Protein AF-A0A4R0RA21-F1 (afdb_monomer_lite)

Sequence (114 aa):
MLEATPSSPPEPLTVEEVIGCLRQRWQASYDLQLVVRQGRLYVQVMWAYLEQQSFPLDEAAYREHLAEVIEVVNRLAQANAVRTWLENTRDRPRLGKALSLQLQGAERLEEFLL

pLDDT: mean 89.43, std 16.24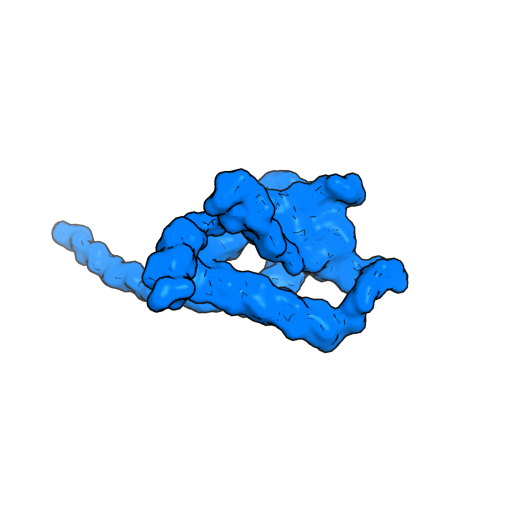, range [42.06, 98.69]

Foldseek 3Di:
DDPDDPDDQPDQAALCLLQVLCCVVPVFAFAWDWDADPNWIKIWGALDTAPDPPRPDHPVVRSVNSVVVSVVCVVLSNRVVVSCCSNDPPDDHDVVDIDIDTRPNSVCVVVVVD

Radius of gyration: 15.51 Å; chains: 1; bounding box: 43×47×40 Å

Secondary structure (DSSP, 8-state):
-------PPPPPP-HHHHHHHHHHHHSS-EEEEEEEETTEEEEEEEEEETTSTT-SS-HHHHHHHHHHHHHHHHHTT-HHHHHHHHHH-----BTTB-EEEEPSSGGGTGGG--

Structure (mmCIF, N/CA/C/O backbone):
data_AF-A0A4R0RA21-F1
#
_entry.id   AF-A0A4R0RA21-F1
#
loop_
_atom_site.group_PDB
_atom_site.id
_atom_site.type_symbol
_atom_site.label_atom_id
_atom_site.label_alt_id
_atom_site.label_comp_id
_atom_site.label_asym_id
_atom_site.label_entity_id
_atom_site.label_seq_id
_atom_site.pdbx_PDB_ins_code
_atom_site.Cartn_x
_atom_site.Cartn_y
_atom_site.Cartn_z
_atom_site.occupancy
_atom_site.B_iso_or_equiv
_atom_site.auth_seq_id
_atom_site.auth_comp_id
_atom_site.auth_asym_id
_atom_site.auth_atom_id
_atom_site.pdbx_PDB_model_num
ATOM 1 N N . MET A 1 1 ? -7.057 32.840 23.948 1.00 43.06 1 MET A N 1
ATOM 2 C CA . MET A 1 1 ? -8.130 32.342 23.069 1.00 43.06 1 MET A CA 1
ATOM 3 C C . MET A 1 1 ? -7.427 31.657 21.915 1.00 43.06 1 MET A C 1
ATOM 5 O O . MET A 1 1 ? -6.833 32.342 21.102 1.00 43.06 1 MET A O 1
ATOM 9 N N . LEU A 1 2 ? -7.296 30.331 21.983 1.00 50.19 2 LEU A N 1
ATOM 10 C CA . LEU A 1 2 ? -6.621 29.539 20.954 1.00 50.19 2 LEU A CA 1
ATOM 11 C C . LEU A 1 2 ? -7.635 29.323 19.831 1.00 50.19 2 LEU A C 1
ATOM 13 O O . LEU A 1 2 ? -8.616 28.610 20.027 1.00 50.19 2 LEU A O 1
ATOM 17 N N . GLU A 1 3 ? -7.439 29.990 18.700 1.00 44.12 3 GLU A N 1
ATOM 18 C CA . GLU A 1 3 ? -8.193 29.708 17.483 1.00 44.12 3 GLU A CA 1
ATOM 19 C C . GLU A 1 3 ? -7.736 28.343 16.960 1.00 44.12 3 GLU A C 1
ATOM 21 O O . GLU A 1 3 ? -6.624 28.187 16.458 1.00 44.12 3 GLU A O 1
ATOM 26 N N . ALA A 1 4 ? -8.578 27.327 17.144 1.00 51.53 4 ALA A N 1
ATOM 27 C CA . ALA A 1 4 ? -8.436 26.063 16.443 1.00 51.53 4 ALA A CA 1
ATOM 28 C C . ALA A 1 4 ? -8.718 26.333 14.960 1.00 51.53 4 ALA A C 1
ATOM 30 O O . ALA A 1 4 ? -9.860 26.581 14.572 1.00 51.53 4 ALA A O 1
ATOM 31 N N . THR A 1 5 ? -7.673 26.339 14.137 1.00 53.78 5 THR A N 1
ATOM 32 C CA . THR A 1 5 ? -7.823 26.346 12.684 1.00 53.78 5 THR A CA 1
ATOM 33 C C . THR A 1 5 ? -8.595 25.091 12.259 1.00 53.78 5 THR A C 1
ATOM 35 O O . THR A 1 5 ? -8.301 24.000 12.757 1.00 53.78 5 THR A O 1
ATOM 38 N N . PRO A 1 6 ? -9.599 25.202 11.370 1.00 55.66 6 PRO A N 1
ATOM 39 C CA . PRO A 1 6 ? -10.310 24.031 10.883 1.00 55.66 6 PRO A CA 1
ATOM 40 C C . PRO A 1 6 ? -9.323 23.166 10.096 1.00 55.66 6 PRO A C 1
ATOM 42 O O . PRO A 1 6 ? -8.692 23.623 9.144 1.00 55.66 6 PRO A O 1
ATOM 45 N N . SER A 1 7 ? -9.161 21.920 10.531 1.00 57.44 7 SER A N 1
ATOM 46 C CA . SER A 1 7 ? -8.380 20.898 9.844 1.00 57.44 7 SER A CA 1
ATOM 47 C C . SER A 1 7 ? -8.925 20.722 8.428 1.00 57.44 7 SER A C 1
ATOM 49 O O . SER A 1 7 ? -10.048 20.238 8.268 1.00 57.44 7 SER A O 1
ATOM 51 N N . SER A 1 8 ? -8.150 21.123 7.415 1.00 57.28 8 SER A N 1
ATOM 52 C CA . SER A 1 8 ? -8.419 20.774 6.017 1.00 57.28 8 SER A CA 1
ATOM 53 C C . SER A 1 8 ? -8.701 19.273 5.903 1.00 57.28 8 SER A C 1
ATOM 55 O O . SER A 1 8 ? -8.065 18.489 6.619 1.00 57.28 8 SER A O 1
ATOM 57 N N . PRO A 1 9 ? -9.630 18.851 5.024 1.00 64.44 9 PRO A N 1
ATOM 58 C CA . PRO A 1 9 ? -9.794 17.435 4.738 1.00 64.44 9 PRO A CA 1
ATOM 59 C C . PRO A 1 9 ? -8.431 16.863 4.321 1.00 64.44 9 PRO A C 1
ATOM 61 O O . PRO A 1 9 ? -7.688 17.547 3.609 1.00 64.44 9 PRO A O 1
ATOM 64 N N . PRO A 1 10 ? -8.063 15.660 4.796 1.00 71.69 10 PRO A N 1
ATOM 65 C CA . PRO A 1 10 ? -6.784 15.066 4.444 1.00 71.69 10 PRO A CA 1
ATOM 66 C C . PRO A 1 10 ? -6.703 14.947 2.924 1.00 71.69 10 PRO A C 1
ATOM 68 O O . PRO A 1 10 ? -7.623 14.426 2.291 1.00 71.69 10 PRO A O 1
ATOM 71 N N . GLU A 1 11 ? -5.621 15.465 2.346 1.00 90.75 11 GLU A N 1
ATOM 72 C CA . GLU A 1 11 ? -5.384 15.353 0.911 1.00 90.75 11 GLU A CA 1
ATOM 73 C C . GLU A 1 11 ? -5.406 13.873 0.498 1.00 90.75 11 GLU A C 1
ATOM 75 O O . GLU A 1 11 ? -4.884 13.027 1.238 1.00 90.75 11 GLU A O 1
ATOM 80 N N . PRO A 1 12 ? -6.018 13.539 -0.653 1.00 95.56 12 PRO A N 1
ATOM 81 C CA . PRO A 1 12 ? -6.040 12.167 -1.129 1.00 95.56 12 PRO A CA 1
ATOM 82 C C . PRO A 1 12 ? -4.610 11.668 -1.343 1.00 95.56 12 PRO A C 1
ATOM 84 O O . PRO A 1 12 ? -3.755 12.379 -1.873 1.00 95.56 12 PRO A O 1
ATOM 87 N N . LEU A 1 13 ? -4.364 10.423 -0.947 1.00 97.62 13 LEU A N 1
ATOM 88 C CA . LEU A 1 13 ? -3.110 9.733 -1.209 1.00 97.62 13 LEU A CA 1
ATOM 89 C C . LEU A 1 13 ? -2.960 9.544 -2.724 1.00 97.62 13 LEU A C 1
ATOM 91 O O . LEU A 1 13 ? -3.937 9.208 -3.399 1.00 97.62 13 LEU A O 1
ATOM 95 N N . THR A 1 14 ? -1.757 9.752 -3.260 1.00 98.38 14 THR A N 1
ATOM 96 C CA . THR A 1 14 ? -1.484 9.619 -4.702 1.00 98.38 14 THR A CA 1
ATOM 97 C C . THR A 1 14 ? -0.514 8.476 -5.002 1.00 98.38 14 THR A C 1
ATOM 99 O O . THR A 1 14 ? 0.292 8.088 -4.155 1.00 98.38 14 THR A O 1
ATOM 102 N N . VAL A 1 15 ? -0.567 7.947 -6.230 1.00 98.50 15 VAL A N 1
ATOM 103 C CA . VAL A 1 15 ? 0.338 6.877 -6.691 1.00 98.50 15 VAL A CA 1
ATOM 104 C C . VAL A 1 15 ? 1.802 7.318 -6.628 1.00 98.50 15 VAL A C 1
ATOM 106 O O . VAL A 1 15 ? 2.634 6.584 -6.098 1.00 98.50 15 VAL A O 1
ATOM 109 N N . GLU A 1 16 ? 2.123 8.526 -7.106 1.00 98.50 16 GLU A N 1
ATOM 110 C CA . GLU A 1 16 ? 3.500 9.045 -7.085 1.00 98.50 16 GLU A CA 1
ATOM 111 C C . GLU A 1 16 ? 4.043 9.191 -5.666 1.00 98.50 16 GLU A C 1
ATOM 113 O O . GLU A 1 16 ? 5.198 8.855 -5.410 1.00 98.50 16 GLU A O 1
ATOM 118 N N . GLU A 1 17 ? 3.211 9.659 -4.736 1.00 98.25 17 GLU A N 1
ATOM 119 C CA . GLU A 1 17 ? 3.589 9.795 -3.331 1.00 98.25 17 GLU A CA 1
ATOM 120 C C . GLU A 1 17 ? 3.945 8.434 -2.720 1.00 98.25 17 GLU A C 1
ATOM 122 O O . GLU A 1 17 ? 4.996 8.287 -2.093 1.00 98.25 17 GLU A O 1
ATOM 127 N N . VAL A 1 18 ? 3.109 7.418 -2.956 1.00 98.56 18 VAL A N 1
ATOM 128 C CA . VAL A 1 18 ? 3.354 6.054 -2.474 1.00 98.56 18 VAL A CA 1
ATOM 129 C C . VAL A 1 18 ? 4.622 5.477 -3.098 1.00 98.56 18 VAL A C 1
ATOM 131 O O . VAL A 1 18 ? 5.502 5.027 -2.366 1.00 98.56 18 VAL A O 1
ATOM 134 N N . ILE A 1 19 ? 4.764 5.524 -4.427 1.00 98.62 19 ILE A N 1
ATOM 135 C CA . ILE A 1 19 ? 5.961 5.024 -5.122 1.00 98.62 19 ILE A CA 1
ATOM 136 C C . ILE A 1 19 ? 7.219 5.734 -4.608 1.00 98.62 19 ILE A C 1
ATOM 138 O O . ILE A 1 19 ? 8.228 5.080 -4.332 1.00 98.62 19 ILE A O 1
ATOM 142 N N . GLY A 1 20 ? 7.159 7.059 -4.456 1.00 98.56 20 GLY A N 1
ATOM 143 C CA . GLY A 1 20 ? 8.246 7.875 -3.928 1.00 98.56 20 GLY A CA 1
ATOM 144 C C . GLY A 1 20 ? 8.645 7.451 -2.517 1.00 98.56 20 GLY A C 1
ATOM 145 O O . GLY A 1 20 ? 9.826 7.213 -2.263 1.00 98.56 20 GLY A O 1
ATOM 146 N N . CYS A 1 21 ? 7.667 7.263 -1.628 1.00 98.31 21 CYS A N 1
ATOM 147 C CA . CYS A 1 21 ? 7.897 6.791 -0.266 1.00 98.31 21 CYS A CA 1
ATOM 148 C C . CYS A 1 21 ? 8.556 5.400 -0.253 1.00 98.31 21 CYS A C 1
ATOM 150 O O . CYS A 1 21 ? 9.594 5.210 0.381 1.00 98.31 21 CYS A O 1
ATOM 152 N N . LEU A 1 22 ? 8.018 4.433 -1.006 1.00 98.25 22 LEU A N 1
ATOM 153 C CA . LEU A 1 22 ? 8.563 3.071 -1.084 1.00 98.25 22 LEU A CA 1
ATOM 154 C C . LEU A 1 22 ? 10.024 3.068 -1.560 1.00 98.25 22 LEU A C 1
ATOM 156 O O . LEU A 1 22 ? 10.887 2.440 -0.937 1.00 98.25 22 LEU A O 1
ATOM 160 N N . ARG A 1 23 ? 10.324 3.837 -2.613 1.00 98.19 23 ARG A N 1
ATOM 161 C CA . ARG A 1 23 ? 11.684 3.990 -3.146 1.00 98.19 23 ARG A CA 1
ATOM 162 C C . ARG A 1 23 ? 12.616 4.674 -2.154 1.00 98.19 23 ARG A C 1
ATOM 164 O O . ARG A 1 23 ? 13.727 4.195 -1.947 1.00 98.19 23 ARG A O 1
ATOM 171 N N . GLN A 1 24 ? 12.172 5.745 -1.501 1.00 98.00 24 GLN A N 1
ATOM 172 C CA . GLN A 1 24 ? 12.978 6.452 -0.506 1.00 98.00 24 GLN A CA 1
ATOM 173 C C . GLN A 1 24 ? 13.316 5.555 0.691 1.00 98.00 24 GLN A C 1
ATOM 175 O O . GLN A 1 24 ? 14.446 5.571 1.177 1.00 98.00 24 GLN A O 1
ATOM 180 N N . ARG A 1 25 ? 12.348 4.771 1.177 1.00 96.50 25 ARG A N 1
ATOM 181 C CA . ARG A 1 25 ? 12.521 3.956 2.386 1.00 96.50 25 ARG A CA 1
ATOM 182 C C . ARG A 1 25 ? 13.258 2.654 2.123 1.00 96.50 25 ARG A C 1
ATOM 184 O O . ARG A 1 25 ? 14.060 2.231 2.956 1.00 96.50 25 ARG A O 1
ATOM 191 N N . TRP A 1 26 ? 12.986 2.007 0.992 1.00 96.75 26 TRP A N 1
ATOM 192 C CA . TRP A 1 26 ? 13.424 0.632 0.750 1.00 96.75 26 TRP A CA 1
ATOM 193 C C . TRP A 1 26 ? 14.080 0.395 -0.613 1.00 96.75 26 TRP A C 1
ATOM 195 O O . TRP A 1 26 ? 14.386 -0.755 -0.916 1.00 96.75 26 TRP A O 1
ATOM 205 N N . GLN A 1 27 ? 14.345 1.450 -1.395 1.00 97.31 27 GLN A N 1
ATOM 206 C CA . GLN A 1 27 ? 15.040 1.388 -2.694 1.00 97.31 27 GLN A CA 1
ATOM 207 C C . GLN A 1 27 ? 14.363 0.455 -3.714 1.00 97.31 27 GLN A C 1
ATOM 209 O O . GLN A 1 27 ? 15.029 -0.096 -4.586 1.00 97.31 27 GLN A O 1
ATOM 214 N N . ALA A 1 28 ? 13.046 0.265 -3.595 1.00 97.00 28 ALA A N 1
ATOM 215 C CA . ALA A 1 28 ? 12.265 -0.604 -4.469 1.00 97.00 28 ALA A CA 1
ATOM 216 C C . ALA A 1 28 ? 10.805 -0.140 -4.561 1.00 97.00 28 ALA A C 1
ATOM 218 O O . ALA A 1 28 ? 10.257 0.417 -3.604 1.00 97.00 28 ALA A O 1
ATOM 219 N N . SER A 1 29 ? 10.171 -0.412 -5.699 1.00 97.94 29 SER A N 1
ATOM 220 C CA . SER A 1 29 ? 8.755 -0.148 -5.959 1.00 97.94 29 SER A CA 1
ATOM 221 C C . SER A 1 29 ? 7.904 -1.365 -5.595 1.00 97.94 29 SER A C 1
ATOM 223 O O . SER A 1 29 ? 7.480 -2.128 -6.462 1.00 97.94 29 SER A O 1
ATOM 225 N N . TYR A 1 30 ? 7.718 -1.584 -4.289 1.00 98.50 30 TYR A N 1
ATOM 226 C CA . TYR A 1 30 ? 6.907 -2.691 -3.774 1.00 98.50 30 TYR A CA 1
ATOM 227 C C . TYR A 1 30 ? 5.441 -2.595 -4.190 1.00 98.50 30 TYR A C 1
ATOM 229 O O . TYR A 1 30 ? 4.854 -1.518 -4.211 1.00 98.50 30 TYR A O 1
ATOM 237 N N . ASP A 1 31 ? 4.844 -3.755 -4.440 1.00 98.25 31 ASP A N 1
ATOM 238 C CA . ASP A 1 31 ? 3.410 -3.870 -4.671 1.00 98.25 31 ASP A CA 1
ATOM 239 C C . ASP A 1 31 ? 2.597 -3.574 -3.401 1.00 98.25 31 ASP A C 1
ATOM 241 O O . ASP A 1 31 ? 3.050 -3.828 -2.275 1.00 98.25 31 ASP A O 1
ATOM 245 N N . LEU A 1 32 ? 1.376 -3.071 -3.593 1.00 98.50 32 LEU A N 1
ATOM 246 C CA . LEU A 1 32 ? 0.376 -2.938 -2.543 1.00 98.50 32 LEU A CA 1
ATOM 247 C C . LEU A 1 32 ? -0.805 -3.863 -2.809 1.00 98.50 32 LEU A C 1
ATOM 249 O O . LEU A 1 32 ? -1.253 -4.005 -3.938 1.00 98.50 32 LEU A O 1
ATOM 253 N N . GLN A 1 33 ? -1.367 -4.448 -1.755 1.00 98.12 33 GLN A N 1
ATOM 254 C CA . GLN A 1 33 ? -2.578 -5.260 -1.870 1.00 98.12 33 GLN A CA 1
ATOM 255 C C . GLN A 1 33 ? -3.586 -4.937 -0.783 1.00 98.12 33 GLN A C 1
ATOM 257 O O . GLN A 1 33 ? -3.230 -4.562 0.334 1.00 98.12 33 GLN A O 1
ATOM 262 N N . LEU A 1 34 ? -4.859 -5.137 -1.109 1.00 97.75 34 LEU A N 1
ATOM 263 C CA . LEU A 1 34 ? -5.948 -5.130 -0.147 1.00 97.75 34 LEU A CA 1
ATOM 264 C C . LEU A 1 34 ? -6.312 -6.569 0.199 1.00 97.75 34 LEU A C 1
ATOM 266 O O . LEU A 1 34 ? -6.518 -7.397 -0.684 1.00 97.75 34 LEU A O 1
ATOM 270 N N . VAL A 1 35 ? -6.408 -6.873 1.490 1.00 96.31 35 VAL A N 1
ATOM 271 C CA . VAL A 1 35 ? -6.823 -8.198 1.956 1.00 96.31 35 VAL A CA 1
ATOM 272 C C . VAL A 1 35 ? -7.853 -8.074 3.065 1.00 96.31 35 VAL A C 1
ATOM 274 O O . VAL A 1 35 ? -7.693 -7.281 3.993 1.00 96.31 35 VAL A O 1
ATOM 277 N N . VAL A 1 36 ? -8.896 -8.897 2.995 1.00 94.12 36 VAL A N 1
ATOM 278 C CA . VAL A 1 36 ? -9.857 -9.059 4.086 1.00 94.12 36 VAL A CA 1
ATOM 279 C C . VAL A 1 36 ? -9.460 -10.277 4.911 1.00 94.12 36 VAL A C 1
ATOM 281 O O . VAL A 1 36 ? -9.278 -11.373 4.381 1.00 94.12 36 VAL A O 1
ATOM 284 N N . ARG A 1 37 ? -9.311 -10.103 6.225 1.00 91.88 37 ARG A N 1
ATOM 285 C CA . ARG A 1 37 ? -9.043 -11.191 7.174 1.00 91.88 37 ARG A CA 1
ATOM 286 C C . ARG A 1 37 ? -9.952 -11.032 8.378 1.00 91.88 37 ARG A C 1
ATOM 288 O O . ARG A 1 37 ? -9.924 -9.993 9.025 1.00 91.88 37 ARG A O 1
ATOM 295 N N . GLN A 1 38 ? -10.742 -12.065 8.680 1.00 90.75 38 GLN A N 1
ATOM 296 C CA . GLN A 1 38 ? -11.662 -12.074 9.829 1.00 90.75 38 GLN A CA 1
ATOM 297 C C . GLN A 1 38 ? -12.585 -10.835 9.865 1.00 90.75 38 GLN A C 1
ATOM 299 O O . GLN A 1 38 ? -12.743 -10.204 10.906 1.00 90.75 38 GLN A O 1
ATOM 304 N N . GLY A 1 39 ? -13.138 -10.452 8.707 1.00 87.75 39 GLY A N 1
ATOM 305 C CA . GLY A 1 39 ? -14.032 -9.292 8.575 1.00 87.75 39 GLY A CA 1
ATOM 306 C C . GLY A 1 39 ? -13.342 -7.924 8.643 1.00 87.75 39 GLY A C 1
ATOM 307 O O . GLY A 1 39 ? -14.016 -6.907 8.696 1.00 87.75 39 GLY A O 1
ATOM 308 N N . ARG A 1 40 ? -12.005 -7.870 8.652 1.00 92.50 40 ARG A N 1
ATOM 309 C CA . ARG A 1 40 ? -11.238 -6.616 8.693 1.00 92.50 40 ARG A CA 1
ATOM 310 C C . ARG A 1 40 ? -10.454 -6.428 7.407 1.00 92.50 40 ARG A C 1
ATOM 312 O O . ARG A 1 40 ? -9.829 -7.377 6.930 1.00 92.50 40 ARG A O 1
ATOM 319 N N . LEU A 1 41 ? -10.458 -5.209 6.879 1.00 95.62 41 LEU A N 1
ATOM 320 C CA . LEU A 1 41 ? -9.690 -4.836 5.697 1.00 95.62 41 LEU A CA 1
ATOM 321 C C . LEU A 1 41 ? -8.283 -4.371 6.087 1.00 95.62 41 LEU A C 1
ATOM 323 O O . LEU A 1 41 ? -8.099 -3.623 7.047 1.00 95.62 41 LEU A O 1
ATOM 327 N N . TYR A 1 42 ? -7.290 -4.789 5.312 1.00 97.62 42 TYR A N 1
ATOM 328 C CA . TYR A 1 42 ? -5.901 -4.386 5.472 1.00 97.62 42 TYR A CA 1
ATOM 329 C C . TYR A 1 42 ? -5.341 -3.915 4.140 1.00 97.62 42 TYR A C 1
ATOM 331 O O . TYR A 1 42 ? -5.571 -4.566 3.122 1.00 97.62 42 TYR A O 1
ATOM 339 N N . VAL A 1 43 ? -4.540 -2.852 4.174 1.00 98.44 43 VAL A N 1
ATOM 340 C CA . VAL A 1 43 ? -3.572 -2.574 3.113 1.00 98.44 43 VAL A CA 1
ATOM 341 C C . VAL A 1 43 ? -2.256 -3.248 3.474 1.00 98.44 43 VAL A C 1
ATOM 343 O O . VAL A 1 43 ? -1.809 -3.216 4.627 1.00 98.44 43 VAL A O 1
ATOM 346 N N . GLN A 1 44 ? -1.646 -3.897 2.494 1.00 98.50 44 GLN A N 1
ATOM 347 C CA . GLN A 1 44 ? -0.389 -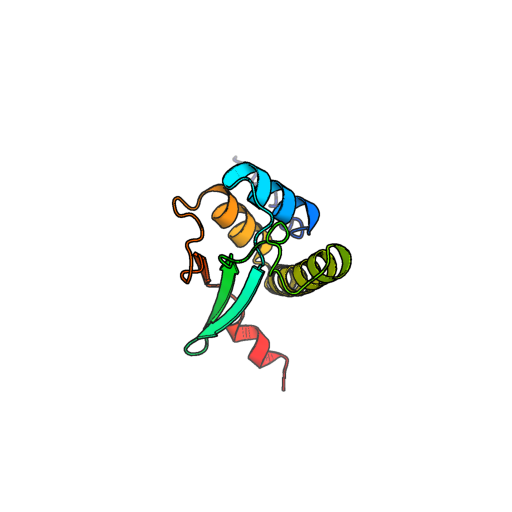4.601 2.646 1.00 98.50 44 GLN A CA 1
ATOM 348 C C . GLN A 1 44 ? 0.659 -4.022 1.716 1.00 98.50 44 GLN A C 1
ATOM 350 O O . GLN A 1 44 ? 0.371 -3.804 0.548 1.00 98.50 44 GLN A O 1
ATOM 355 N N . VAL A 1 45 ? 1.877 -3.838 2.226 1.00 98.38 45 VAL A N 1
ATOM 356 C CA . VAL A 1 45 ? 3.057 -3.718 1.364 1.00 98.38 45 VAL A CA 1
ATOM 357 C C . VAL A 1 45 ? 3.596 -5.122 1.160 1.00 98.38 45 VAL A C 1
ATOM 359 O O . VAL A 1 45 ? 4.031 -5.773 2.120 1.00 98.38 45 VAL A O 1
ATOM 362 N N . MET A 1 46 ? 3.551 -5.588 -0.079 1.00 97.88 46 MET A N 1
ATOM 363 C CA . MET A 1 46 ? 4.028 -6.908 -0.465 1.00 97.88 46 MET A CA 1
ATOM 364 C C . MET A 1 46 ? 5.555 -6.950 -0.486 1.00 97.88 46 MET A C 1
ATOM 366 O O . MET A 1 46 ? 6.232 -5.933 -0.403 1.00 97.88 46 MET A O 1
ATOM 370 N N . TRP A 1 47 ? 6.120 -8.152 -0.576 1.00 95.81 47 TRP A N 1
ATOM 371 C CA . TRP A 1 47 ? 7.570 -8.332 -0.729 1.00 95.81 47 TRP A CA 1
ATOM 372 C C . TRP A 1 47 ? 8.024 -8.357 -2.191 1.00 95.81 47 TRP A C 1
ATOM 374 O O . TRP A 1 47 ? 9.224 -8.289 -2.449 1.00 95.81 47 TRP A O 1
ATOM 384 N N . ALA A 1 48 ? 7.089 -8.519 -3.128 1.00 96.38 48 ALA A N 1
ATOM 385 C CA . ALA A 1 48 ? 7.351 -8.421 -4.555 1.00 96.38 48 ALA A CA 1
ATOM 386 C C . ALA A 1 48 ? 7.371 -6.942 -4.961 1.00 96.38 48 ALA A C 1
ATOM 388 O O . ALA A 1 48 ? 6.609 -6.141 -4.416 1.00 96.38 48 ALA A O 1
ATOM 389 N N . TYR A 1 49 ? 8.255 -6.586 -5.886 1.00 97.38 49 TYR A N 1
ATOM 390 C CA . TYR A 1 49 ? 8.436 -5.213 -6.348 1.00 97.38 49 TYR A CA 1
ATOM 391 C C . TYR A 1 49 ? 8.746 -5.177 -7.843 1.00 97.38 49 TYR A C 1
ATOM 393 O O . TYR A 1 49 ? 9.295 -6.141 -8.379 1.00 97.38 49 TYR A O 1
ATOM 401 N N . LEU A 1 50 ? 8.407 -4.057 -8.483 1.00 97.75 50 LEU A N 1
ATOM 402 C CA . LEU A 1 50 ? 8.441 -3.867 -9.936 1.00 97.75 50 LEU A CA 1
ATOM 403 C C . LEU A 1 50 ? 9.792 -4.215 -10.572 1.00 97.75 50 LEU 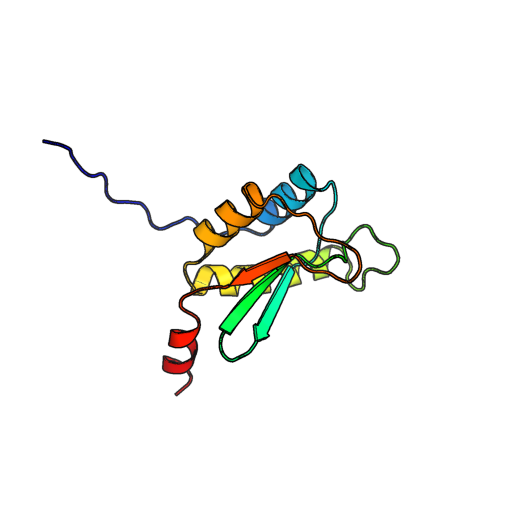A C 1
ATOM 405 O O . LEU A 1 50 ? 9.845 -4.788 -11.653 1.00 97.75 50 LEU A O 1
ATOM 409 N N . GLU A 1 51 ? 10.894 -3.896 -9.899 1.00 97.31 51 GLU A N 1
ATOM 410 C CA . GLU A 1 51 ? 12.241 -4.118 -10.425 1.00 97.31 51 GLU A CA 1
ATOM 411 C C . GLU A 1 51 ? 12.677 -5.603 -10.433 1.00 97.31 51 GLU A C 1
ATOM 413 O O . GLU A 1 51 ? 13.764 -5.924 -10.918 1.00 97.31 51 GLU A O 1
ATOM 418 N N . GLN A 1 52 ? 11.871 -6.535 -9.903 1.00 96.25 52 GLN A N 1
ATOM 419 C CA . GLN A 1 52 ? 12.152 -7.971 -9.999 1.00 96.25 52 GLN A CA 1
ATOM 420 C C . GLN A 1 52 ? 11.806 -8.515 -11.388 1.00 96.25 52 GLN A C 1
ATOM 422 O O . GLN A 1 52 ? 10.706 -8.315 -11.884 1.00 96.25 52 GLN A O 1
ATOM 427 N N . GLN A 1 53 ? 12.693 -9.331 -11.969 1.00 94.56 53 GLN A N 1
ATOM 428 C CA . GLN A 1 53 ? 12.441 -9.982 -13.265 1.00 94.56 53 GLN A CA 1
ATOM 429 C C . GLN A 1 53 ? 11.165 -10.844 -13.275 1.00 94.56 53 GLN A C 1
ATOM 431 O O . GLN A 1 53 ? 10.527 -10.994 -14.311 1.00 94.56 53 GLN A O 1
ATOM 436 N N . SER A 1 54 ? 10.806 -11.433 -12.132 1.00 95.00 54 SER A N 1
ATOM 437 C CA . SER A 1 54 ? 9.607 -12.262 -11.976 1.00 95.00 54 SER A CA 1
ATOM 438 C C . SER A 1 54 ? 8.374 -11.478 -11.519 1.00 95.00 54 SER A C 1
ATOM 440 O O . SER A 1 54 ? 7.390 -12.101 -11.119 1.00 95.00 54 SER A O 1
ATOM 442 N N . PHE A 1 55 ? 8.427 -10.143 -11.482 1.00 97.06 55 PHE A N 1
ATOM 443 C CA . PHE A 1 55 ? 7.261 -9.342 -11.133 1.00 97.06 55 PHE A CA 1
ATOM 444 C C . PHE A 1 55 ? 6.191 -9.484 -12.231 1.00 97.06 55 PHE A C 1
ATOM 446 O O . PHE A 1 55 ? 6.532 -9.448 -13.413 1.00 97.06 55 PHE A O 1
ATOM 453 N N . PRO A 1 56 ? 4.912 -9.704 -11.880 1.00 95.88 56 PRO A N 1
ATOM 454 C CA . PRO A 1 56 ? 3.905 -10.112 -12.858 1.00 95.88 56 PRO A CA 1
ATOM 455 C C . PRO A 1 56 ? 3.337 -8.963 -13.700 1.00 95.88 56 PRO A C 1
ATOM 457 O O . PRO A 1 56 ? 2.656 -9.236 -14.686 1.00 95.88 56 PRO A O 1
ATOM 460 N N . LEU A 1 57 ? 3.570 -7.707 -13.308 1.00 97.88 57 LEU A N 1
ATOM 461 C CA . LEU A 1 57 ? 3.034 -6.522 -13.980 1.00 97.88 57 LEU A CA 1
ATOM 462 C C . LEU A 1 57 ? 4.158 -5.729 -14.651 1.00 97.88 57 LEU A C 1
ATOM 464 O O . LEU A 1 57 ? 5.275 -5.668 -14.138 1.00 97.88 57 LEU A O 1
ATOM 468 N N . ASP A 1 58 ? 3.847 -5.081 -15.769 1.00 98.00 58 ASP A N 1
ATOM 469 C CA . ASP A 1 58 ? 4.697 -4.015 -16.294 1.00 98.00 58 ASP A CA 1
ATOM 470 C C . ASP A 1 58 ? 4.479 -2.701 -15.519 1.00 98.00 58 ASP A C 1
ATOM 472 O O . ASP A 1 58 ? 3.650 -2.616 -14.610 1.00 98.00 58 ASP A O 1
ATOM 476 N N . GLU A 1 59 ? 5.248 -1.660 -15.850 1.00 97.62 59 GLU A N 1
ATOM 477 C CA . GLU A 1 59 ? 5.185 -0.381 -15.136 1.00 97.62 59 GLU A CA 1
ATOM 478 C C . GLU A 1 59 ? 3.801 0.287 -15.219 1.00 97.62 59 GLU A C 1
ATOM 480 O O . GLU A 1 59 ? 3.349 0.876 -14.234 1.00 97.62 59 GLU A O 1
ATOM 485 N N . ALA A 1 60 ? 3.124 0.198 -16.367 1.00 98.25 60 ALA A N 1
ATOM 486 C CA . ALA A 1 60 ? 1.823 0.827 -16.560 1.00 98.25 60 ALA A CA 1
ATOM 487 C C . ALA A 1 60 ? 0.747 0.106 -15.737 1.00 98.25 60 ALA A C 1
ATOM 489 O O . ALA A 1 60 ? 0.048 0.751 -14.953 1.00 98.25 60 ALA A O 1
ATOM 490 N N . ALA A 1 61 ? 0.690 -1.224 -15.836 1.00 98.56 61 ALA A N 1
ATOM 491 C CA . ALA A 1 61 ? -0.240 -2.051 -15.075 1.00 98.56 61 ALA A CA 1
ATOM 492 C C . ALA A 1 61 ? 0.019 -1.969 -13.562 1.00 98.56 61 ALA A C 1
ATOM 494 O O . ALA A 1 61 ? -0.919 -1.937 -12.772 1.00 98.56 61 ALA A O 1
ATOM 495 N N . TYR A 1 62 ? 1.282 -1.869 -13.138 1.00 98.62 62 TYR A N 1
ATOM 496 C CA . TYR A 1 62 ? 1.638 -1.633 -11.737 1.00 98.62 62 TYR A CA 1
ATOM 497 C C . TYR A 1 62 ? 1.089 -0.299 -11.217 1.00 98.62 62 TYR A C 1
ATOM 499 O O . TYR A 1 62 ? 0.513 -0.244 -10.130 1.00 98.62 62 TYR A O 1
ATOM 507 N N . ARG A 1 63 ? 1.249 0.786 -11.985 1.00 98.62 63 ARG A N 1
ATOM 508 C CA . ARG A 1 63 ? 0.748 2.117 -11.610 1.00 98.62 63 ARG A CA 1
ATOM 509 C C . ARG A 1 63 ? -0.780 2.148 -11.537 1.00 98.62 63 ARG A C 1
ATOM 511 O O . ARG A 1 63 ? -1.317 2.763 -10.618 1.00 98.62 63 ARG A O 1
ATOM 518 N N . GLU A 1 64 ? -1.456 1.487 -12.473 1.00 98.69 64 GLU A N 1
ATOM 519 C CA . GLU A 1 64 ? -2.916 1.345 -12.482 1.00 98.69 64 GLU A CA 1
ATOM 520 C C . GLU A 1 64 ? -3.407 0.541 -11.271 1.00 98.69 64 GLU A C 1
ATOM 522 O O . GLU A 1 64 ? -4.237 1.029 -10.508 1.00 98.69 64 GLU A O 1
ATOM 527 N N . HIS A 1 65 ? -2.800 -0.617 -11.004 1.00 98.62 65 HIS A N 1
ATOM 528 C CA . HIS A 1 65 ? -3.100 -1.436 -9.826 1.00 98.62 65 HIS A CA 1
ATOM 529 C C . HIS A 1 65 ? -2.904 -0.669 -8.507 1.00 98.62 65 HIS A C 1
ATOM 531 O O . HIS A 1 65 ? -3.764 -0.692 -7.622 1.00 98.62 65 HIS A O 1
ATOM 537 N N . LEU A 1 66 ? -1.810 0.091 -8.371 1.00 98.69 66 LEU A N 1
ATOM 538 C CA . LEU A 1 66 ? -1.627 0.960 -7.206 1.00 98.69 66 LEU A CA 1
ATOM 539 C C . LEU A 1 66 ? -2.724 2.022 -7.096 1.00 98.69 66 LEU A C 1
ATOM 541 O O . LEU A 1 66 ? -3.155 2.324 -5.981 1.00 98.69 66 LEU A O 1
ATOM 545 N N . ALA A 1 67 ? -3.169 2.593 -8.217 1.00 98.62 67 ALA A N 1
ATOM 546 C CA . ALA A 1 67 ? -4.242 3.579 -8.224 1.00 98.62 67 ALA A CA 1
ATOM 547 C C . ALA A 1 67 ? -5.546 2.983 -7.677 1.00 98.62 67 ALA A C 1
ATOM 549 O O . ALA A 1 67 ? -6.178 3.617 -6.836 1.00 98.62 67 ALA A O 1
ATOM 550 N N . GLU A 1 68 ? -5.902 1.757 -8.067 1.00 98.50 68 GLU A N 1
ATOM 551 C CA . GLU A 1 68 ? -7.089 1.048 -7.567 1.00 98.50 68 GLU A CA 1
ATOM 552 C C . GLU A 1 68 ? -7.028 0.816 -6.048 1.00 98.50 68 GLU A C 1
ATOM 554 O O . GLU A 1 68 ? -7.982 1.103 -5.315 1.00 98.50 68 GLU A O 1
ATOM 559 N N . VAL A 1 69 ? -5.880 0.355 -5.539 1.00 98.50 69 VAL A N 1
ATOM 560 C CA . VAL A 1 69 ? -5.668 0.157 -4.095 1.00 98.50 69 VAL A CA 1
ATOM 561 C C . VAL A 1 69 ? -5.787 1.480 -3.334 1.00 98.50 69 VAL A C 1
ATOM 563 O O . VAL A 1 69 ? -6.458 1.561 -2.299 1.00 98.50 69 VAL A O 1
ATOM 566 N N . ILE A 1 70 ? -5.148 2.531 -3.847 1.00 98.38 70 ILE A N 1
ATOM 567 C CA . ILE A 1 70 ? -5.144 3.867 -3.243 1.00 98.38 70 ILE A CA 1
ATOM 568 C C . ILE A 1 70 ? -6.538 4.503 -3.291 1.00 98.38 70 ILE A C 1
ATOM 570 O O . ILE A 1 70 ? -6.935 5.181 -2.344 1.00 98.38 70 ILE 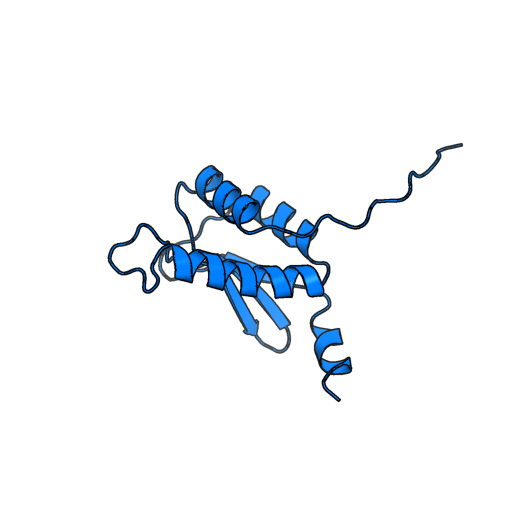A O 1
ATOM 574 N N . GLU A 1 71 ? -7.319 4.253 -4.339 1.00 97.50 71 GLU A N 1
ATOM 575 C CA . GLU A 1 71 ? -8.694 4.730 -4.451 1.00 97.50 71 GLU A CA 1
ATOM 576 C C . GLU A 1 71 ? -9.564 4.198 -3.300 1.00 97.50 71 GLU A C 1
ATOM 578 O O . GLU A 1 71 ? -10.288 4.965 -2.661 1.00 97.50 71 GLU A O 1
ATOM 583 N N . VAL A 1 72 ? -9.445 2.909 -2.955 1.00 96.19 72 VAL A N 1
ATOM 584 C CA . VAL A 1 72 ? -10.138 2.324 -1.792 1.00 96.19 72 VAL A CA 1
ATOM 585 C C . VAL A 1 72 ? -9.681 2.983 -0.488 1.00 96.19 72 VAL A C 1
ATOM 587 O O . VAL A 1 72 ? -10.520 3.352 0.335 1.00 96.19 72 VAL A O 1
ATOM 590 N N . VAL A 1 73 ? -8.371 3.173 -0.301 1.00 96.69 73 VAL A N 1
ATOM 591 C CA . VAL A 1 73 ? -7.812 3.863 0.878 1.00 96.69 73 VAL A CA 1
ATOM 592 C C . VAL A 1 73 ? -8.393 5.273 1.020 1.00 96.69 73 VAL A C 1
ATOM 594 O O . VAL A 1 73 ? -8.781 5.680 2.119 1.00 96.69 73 VAL A O 1
ATOM 597 N N . ASN A 1 74 ? -8.486 6.007 -0.089 1.00 96.06 74 ASN A N 1
ATOM 598 C CA . ASN A 1 74 ? -9.026 7.361 -0.127 1.00 96.06 74 ASN A CA 1
ATOM 599 C C . ASN A 1 74 ? -10.532 7.385 0.165 1.00 96.06 74 ASN A C 1
ATOM 601 O O . ASN A 1 74 ? -10.969 8.196 0.980 1.00 96.06 74 ASN A O 1
ATOM 605 N N . ARG A 1 75 ? -11.321 6.467 -0.413 1.00 93.75 75 ARG A N 1
ATOM 606 C CA . ARG A 1 75 ? -12.764 6.337 -0.122 1.00 93.75 75 ARG A CA 1
ATOM 607 C C . ARG A 1 75 ? -13.053 6.047 1.350 1.00 93.75 75 ARG A C 1
ATOM 609 O O . ARG A 1 75 ? -14.065 6.501 1.871 1.00 93.75 75 ARG A O 1
ATOM 616 N N . LEU A 1 76 ? -12.154 5.338 2.029 1.00 93.81 76 LEU A N 1
ATOM 617 C CA . LEU A 1 76 ? -12.235 5.067 3.468 1.00 93.81 76 LEU A CA 1
ATOM 618 C C . LEU A 1 76 ? -11.722 6.221 4.348 1.00 93.81 76 LEU A C 1
ATOM 620 O O . LEU A 1 76 ? -11.645 6.080 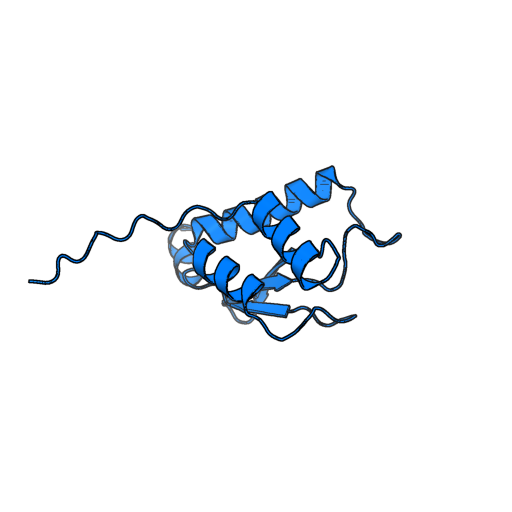5.570 1.00 93.81 76 LEU A O 1
ATOM 624 N N . ALA A 1 77 ? -11.328 7.351 3.751 1.00 94.31 77 ALA A N 1
ATOM 625 C CA . ALA A 1 77 ? -10.677 8.469 4.432 1.00 94.31 77 ALA A CA 1
ATOM 626 C C . ALA A 1 77 ? -9.427 8.045 5.240 1.00 94.31 77 ALA A C 1
ATOM 628 O O . ALA A 1 77 ? -9.096 8.646 6.262 1.00 94.31 77 ALA A O 1
ATOM 629 N N . GLN A 1 78 ? -8.716 7.003 4.787 1.00 96.50 78 GLN A N 1
ATOM 630 C CA . GLN A 1 78 ? -7.523 6.457 5.450 1.00 96.50 78 GLN A CA 1
ATOM 631 C C . GLN A 1 78 ? -6.201 6.962 4.845 1.00 96.50 78 GLN A C 1
ATOM 633 O O . GLN A 1 78 ? -5.135 6.508 5.261 1.00 96.50 78 GLN A O 1
ATOM 638 N N . ALA A 1 79 ? -6.241 7.922 3.914 1.00 96.94 79 ALA A N 1
ATOM 639 C CA . ALA A 1 79 ? -5.063 8.484 3.241 1.00 96.94 79 ALA A CA 1
ATOM 640 C C . ALA A 1 79 ? -3.938 8.867 4.221 1.00 96.94 79 ALA A C 1
ATOM 642 O O . ALA A 1 79 ? -2.823 8.356 4.130 1.00 96.94 79 ALA A O 1
ATOM 643 N N . ASN A 1 80 ? -4.253 9.692 5.226 1.00 96.50 80 ASN A N 1
ATOM 644 C CA . ASN A 1 80 ? -3.267 10.154 6.205 1.00 96.50 80 ASN A CA 1
ATOM 645 C C . ASN A 1 80 ? -2.735 9.022 7.105 1.00 96.50 80 ASN A C 1
ATOM 647 O O . ASN A 1 80 ? -1.566 9.030 7.493 1.00 96.50 80 ASN A O 1
ATOM 651 N N . ALA A 1 81 ? -3.577 8.034 7.428 1.00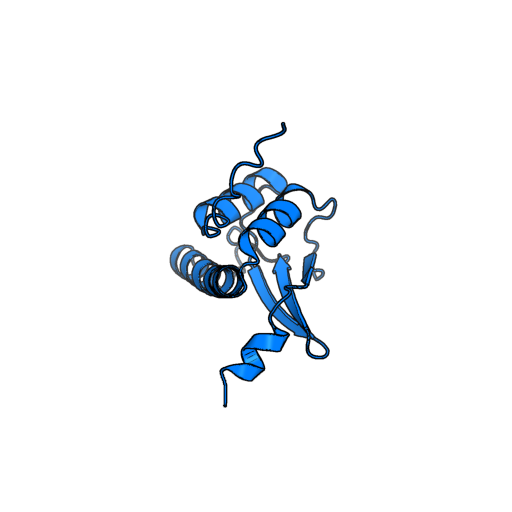 97.06 81 ALA A N 1
ATOM 652 C CA . ALA A 1 81 ? -3.172 6.878 8.225 1.00 97.06 81 ALA A CA 1
ATOM 653 C C . ALA A 1 81 ? -2.157 6.014 7.463 1.00 97.06 81 ALA A C 1
ATOM 655 O O . ALA A 1 81 ? -1.125 5.642 8.022 1.00 97.06 81 ALA A O 1
ATOM 656 N N . VAL A 1 82 ? -2.416 5.753 6.177 1.00 98.06 82 VAL A N 1
ATOM 657 C CA . VAL A 1 82 ? -1.499 5.011 5.301 1.00 98.06 82 VAL A CA 1
ATOM 658 C C . VAL A 1 82 ? -0.208 5.790 5.074 1.00 98.06 82 VAL A C 1
ATOM 660 O O . VAL A 1 82 ? 0.858 5.208 5.253 1.00 98.06 82 VAL A O 1
ATOM 663 N N . ARG A 1 83 ? -0.282 7.093 4.767 1.00 98.00 83 ARG A N 1
ATOM 664 C CA . ARG A 1 83 ? 0.886 7.983 4.625 1.00 98.00 83 ARG A CA 1
ATOM 665 C C . ARG A 1 83 ? 1.786 7.912 5.857 1.00 98.00 83 ARG A C 1
ATOM 667 O O . ARG A 1 83 ? 2.938 7.494 5.770 1.00 98.00 83 ARG A O 1
ATOM 674 N N . THR A 1 84 ? 1.216 8.202 7.028 1.00 97.62 84 THR A N 1
ATOM 675 C CA . THR A 1 84 ? 1.945 8.186 8.304 1.00 97.62 84 THR A CA 1
ATOM 676 C C . THR A 1 84 ? 2.556 6.813 8.576 1.00 97.62 84 THR A C 1
ATOM 678 O O . THR A 1 84 ? 3.699 6.711 9.023 1.00 97.62 84 THR A O 1
ATOM 681 N N . TRP A 1 85 ? 1.815 5.735 8.316 1.00 98.25 85 TRP A N 1
ATOM 682 C CA . TRP A 1 85 ? 2.313 4.379 8.518 1.00 98.25 85 TRP A CA 1
ATOM 683 C C . TRP A 1 85 ? 3.464 4.031 7.572 1.00 98.25 85 TRP A C 1
ATOM 685 O O . TRP A 1 85 ? 4.483 3.515 8.039 1.00 98.25 85 TRP A O 1
ATOM 695 N N . LEU A 1 86 ? 3.335 4.335 6.278 1.00 97.94 86 LEU A N 1
ATOM 696 C CA . LEU A 1 86 ? 4.384 4.108 5.288 1.00 97.94 86 LEU A CA 1
ATOM 697 C C . LEU A 1 86 ? 5.648 4.882 5.642 1.00 97.94 86 LEU A C 1
ATOM 699 O O . LEU A 1 86 ? 6.719 4.306 5.530 1.00 97.94 86 LEU A O 1
ATOM 703 N N . GLU A 1 87 ? 5.548 6.116 6.133 1.00 97.19 87 GLU A N 1
ATOM 704 C CA . GLU A 1 87 ? 6.698 6.935 6.538 1.00 97.19 87 GLU A CA 1
ATOM 705 C C . GLU A 1 87 ? 7.391 6.417 7.809 1.00 97.19 87 GLU A C 1
ATOM 707 O O . GLU A 1 87 ? 8.622 6.422 7.903 1.00 97.19 87 GLU A O 1
ATOM 712 N N . ASN A 1 88 ? 6.614 5.938 8.786 1.00 97.06 88 ASN A N 1
ATOM 713 C CA . ASN A 1 88 ? 7.107 5.706 10.148 1.00 97.06 88 ASN A CA 1
ATOM 714 C C . ASN A 1 88 ? 7.272 4.228 10.534 1.00 97.06 88 ASN A C 1
ATOM 716 O O . ASN A 1 88 ? 7.897 3.935 11.559 1.00 97.06 88 ASN A O 1
ATOM 720 N N . THR A 1 89 ? 6.747 3.273 9.755 1.00 96.31 89 THR A N 1
ATOM 721 C CA . THR A 1 89 ? 6.856 1.846 10.102 1.00 96.31 89 THR A CA 1
ATOM 722 C C . THR A 1 89 ? 8.314 1.392 10.139 1.00 96.31 89 THR A C 1
ATOM 724 O O . THR A 1 89 ? 9.063 1.604 9.190 1.00 96.31 89 THR A O 1
ATOM 727 N N . ARG A 1 90 ? 8.754 0.779 11.241 1.00 94.25 90 ARG A N 1
ATOM 728 C CA . ARG A 1 90 ? 10.164 0.379 11.432 1.00 94.25 90 ARG A CA 1
ATOM 729 C C . ARG A 1 90 ? 10.541 -0.882 10.664 1.00 94.25 90 ARG A C 1
ATOM 731 O O . ARG A 1 90 ? 11.721 -1.125 10.420 1.00 94.25 90 ARG A O 1
ATOM 738 N N . ASP A 1 91 ? 9.546 -1.688 10.323 1.00 94.62 91 ASP A N 1
ATOM 739 C CA . ASP A 1 91 ? 9.749 -2.901 9.552 1.00 94.62 91 ASP A CA 1
ATOM 740 C C . ASP A 1 91 ? 9.888 -2.594 8.057 1.00 94.62 91 ASP A C 1
ATOM 742 O O . ASP A 1 91 ? 9.479 -1.545 7.562 1.00 94.62 91 ASP A O 1
ATOM 746 N N . ARG A 1 92 ? 10.465 -3.553 7.333 1.00 93.50 92 ARG A N 1
ATOM 747 C CA . ARG A 1 92 ? 10.541 -3.569 5.869 1.00 93.50 92 ARG A CA 1
ATOM 748 C C . ARG A 1 92 ? 9.919 -4.861 5.336 1.00 93.50 92 ARG A C 1
ATOM 750 O O . ARG A 1 92 ? 10.001 -5.870 6.053 1.00 93.50 92 ARG A O 1
ATOM 757 N N . PRO A 1 93 ? 9.357 -4.874 4.116 1.00 93.69 93 PRO A N 1
ATOM 758 C CA . PRO A 1 93 ? 8.888 -6.107 3.493 1.00 93.69 93 PRO A CA 1
ATOM 759 C C . PRO A 1 93 ? 10.010 -7.150 3.428 1.00 93.69 93 PRO A C 1
ATOM 761 O O . PRO A 1 93 ? 11.177 -6.818 3.200 1.00 93.69 93 PRO A O 1
ATOM 764 N N . ARG A 1 94 ? 9.684 -8.420 3.682 1.00 93.88 94 ARG A N 1
ATOM 765 C CA . ARG A 1 94 ? 10.638 -9.543 3.610 1.00 93.88 94 ARG A CA 1
ATOM 766 C C . ARG A 1 94 ? 10.029 -10.653 2.774 1.00 93.88 94 ARG A C 1
ATOM 768 O O . ARG A 1 94 ? 8.812 -10.781 2.753 1.00 93.88 94 ARG A O 1
ATOM 775 N N . LEU A 1 95 ? 10.855 -11.476 2.130 1.00 91.25 95 LEU A N 1
ATOM 776 C CA . LEU A 1 95 ? 10.376 -12.594 1.312 1.00 91.25 95 LEU A CA 1
ATOM 777 C C . LEU A 1 95 ? 9.334 -13.433 2.078 1.00 91.25 95 LEU A C 1
ATOM 779 O O . LEU A 1 95 ? 9.616 -13.929 3.169 1.00 91.25 95 LEU A O 1
ATOM 783 N N . GLY A 1 96 ? 8.123 -13.537 1.524 1.00 90.25 96 GLY A N 1
ATOM 784 C CA . GLY A 1 96 ? 6.992 -14.256 2.126 1.00 90.25 96 GLY A CA 1
ATOM 785 C C . GLY A 1 96 ? 6.295 -13.554 3.304 1.00 90.25 96 GLY A C 1
ATOM 786 O O . GLY A 1 96 ? 5.372 -14.122 3.885 1.00 90.25 96 GLY A O 1
ATOM 787 N N . LYS A 1 97 ? 6.700 -12.334 3.676 1.00 93.81 97 LYS A N 1
ATOM 788 C CA . LYS A 1 97 ? 6.110 -11.553 4.772 1.00 93.81 97 LYS A CA 1
ATOM 789 C C . LYS A 1 97 ? 5.823 -10.115 4.341 1.00 93.81 97 LYS A C 1
ATOM 791 O O . LYS A 1 97 ? 6.718 -9.267 4.302 1.00 93.81 97 LYS A O 1
ATOM 796 N N . ALA A 1 98 ? 4.546 -9.848 4.088 1.00 96.06 98 ALA A N 1
ATOM 797 C CA . ALA A 1 98 ? 4.036 -8.506 3.848 1.00 96.06 98 ALA A CA 1
ATOM 798 C C . ALA A 1 98 ? 4.008 -7.670 5.139 1.00 96.06 98 ALA A C 1
ATOM 800 O O . ALA A 1 98 ? 3.812 -8.202 6.239 1.00 96.06 98 ALA A O 1
ATOM 801 N N . LEU A 1 99 ? 4.164 -6.355 5.000 1.00 97.81 99 LEU A N 1
ATOM 802 C CA . LEU A 1 99 ? 3.777 -5.409 6.047 1.00 97.81 99 LEU A CA 1
ATOM 803 C C . LEU A 1 99 ? 2.277 -5.176 5.944 1.00 97.81 99 LEU A C 1
ATOM 805 O O . LEU A 1 99 ? 1.733 -5.208 4.847 1.00 97.81 99 LEU A O 1
ATOM 809 N N . SER A 1 100 ? 1.586 -4.972 7.058 1.00 97.25 100 SER A N 1
ATOM 810 C CA . SER A 1 100 ? 0.131 -4.801 7.043 1.00 97.25 100 SER A CA 1
ATOM 811 C C . SER A 1 100 ? -0.297 -3.674 7.961 1.00 97.25 100 SER A C 1
ATOM 813 O O . SER A 1 100 ? 0.168 -3.591 9.098 1.00 97.25 100 SER A O 1
ATOM 815 N N . LEU A 1 101 ? -1.224 -2.862 7.471 1.00 97.75 101 LEU A N 1
ATOM 816 C CA . LEU A 1 101 ? -1.950 -1.863 8.236 1.00 97.75 101 LEU A CA 1
ATOM 817 C C . LEU A 1 101 ? -3.439 -2.168 8.119 1.00 97.75 101 LEU A C 1
ATOM 819 O O . LEU A 1 101 ? -3.954 -2.335 7.015 1.00 97.75 101 LEU A O 1
ATOM 823 N N . GLN A 1 102 ? -4.128 -2.250 9.254 1.00 97.00 102 GLN A N 1
ATOM 824 C CA . GLN A 1 102 ? -5.583 -2.360 9.256 1.00 97.00 102 GLN A CA 1
ATOM 825 C C . GLN A 1 102 ? -6.184 -1.023 8.814 1.00 97.00 102 GLN A C 1
ATOM 827 O O . GLN A 1 102 ? -5.855 0.012 9.393 1.00 97.00 102 GLN A O 1
ATOM 832 N N . LEU A 1 103 ? -7.067 -1.054 7.819 1.00 96.00 103 LEU A N 1
ATOM 833 C CA . LEU A 1 103 ? -7.855 0.103 7.410 1.00 96.00 103 LEU A CA 1
ATOM 834 C C . LEU A 1 103 ? -9.134 0.160 8.250 1.00 96.00 103 LEU A C 1
ATOM 836 O O . LEU A 1 103 ? -9.802 -0.858 8.434 1.00 96.00 103 LEU A O 1
ATOM 840 N N . GLN A 1 104 ? -9.459 1.344 8.768 1.00 92.25 104 GLN A N 1
ATOM 841 C CA . GLN A 1 104 ? -10.705 1.591 9.501 1.00 92.25 104 GLN A CA 1
ATOM 842 C C . GLN A 1 104 ? -11.822 2.044 8.554 1.00 92.25 104 GLN A C 1
ATOM 844 O O . GLN A 1 104 ? -11.546 2.482 7.436 1.00 92.25 104 GLN A O 1
ATOM 849 N N . GLY A 1 105 ? -13.081 1.962 8.998 1.00 82.88 105 GLY A N 1
ATOM 850 C CA . GLY A 1 105 ? -14.242 2.404 8.220 1.00 82.88 105 GLY A CA 1
ATOM 851 C C . GLY A 1 105 ? -14.701 1.401 7.162 1.00 82.88 105 GLY A C 1
ATOM 852 O O . GLY A 1 105 ? -15.722 1.627 6.516 1.00 82.88 105 GLY A O 1
ATOM 853 N N . ALA A 1 106 ? -13.990 0.280 7.005 1.00 69.62 106 ALA A N 1
ATOM 854 C CA . ALA A 1 106 ? -14.393 -0.800 6.113 1.00 69.62 106 ALA A CA 1
ATOM 855 C C . ALA A 1 106 ? -15.675 -1.496 6.596 1.00 69.62 106 ALA A C 1
ATOM 857 O O . ALA A 1 106 ? -16.453 -1.945 5.762 1.00 69.62 106 ALA A O 1
ATOM 858 N N . GLU A 1 107 ? -15.954 -1.500 7.906 1.00 65.62 107 GLU A N 1
ATOM 859 C CA . GLU A 1 107 ? -17.242 -1.954 8.450 1.00 65.62 107 GLU A CA 1
ATOM 860 C C . GLU A 1 107 ? -18.453 -1.166 7.914 1.00 65.62 107 GLU A C 1
ATOM 862 O O . GLU A 1 107 ? -19.559 -1.694 7.888 1.00 65.62 107 GLU A O 1
ATOM 867 N N . ARG A 1 108 ? -18.264 0.075 7.435 1.00 57.88 108 ARG A N 1
ATOM 868 C CA . ARG A 1 108 ? -19.346 0.865 6.818 1.00 57.88 108 ARG A CA 1
ATOM 869 C C . ARG A 1 108 ? -19.530 0.579 5.332 1.00 57.88 108 ARG A C 1
ATOM 871 O O . ARG A 1 108 ? -20.544 0.978 4.780 1.00 57.88 108 ARG A O 1
ATOM 878 N N . LEU A 1 109 ? -18.593 -0.101 4.662 1.00 56.41 109 LEU A N 1
ATOM 879 C CA . LEU A 1 109 ? -18.769 -0.473 3.249 1.00 56.41 109 LEU A CA 1
ATOM 880 C C . LEU A 1 109 ? -19.894 -1.501 3.072 1.00 56.41 109 LEU A C 1
ATOM 882 O O . LEU A 1 109 ? -20.556 -1.497 2.038 1.00 56.41 109 LEU A O 1
ATOM 886 N N . GLU A 1 110 ? -20.153 -2.328 4.089 1.00 53.16 110 GLU A N 1
ATOM 887 C CA . GLU A 1 110 ? -21.291 -3.255 4.105 1.00 53.16 110 GLU A CA 1
ATOM 888 C C . GLU A 1 110 ? -22.638 -2.506 4.163 1.00 53.16 110 GLU A C 1
ATOM 890 O O . GLU A 1 110 ? -23.618 -2.980 3.595 1.00 53.16 110 GLU A O 1
ATOM 895 N N . GLU A 1 111 ? -22.685 -1.303 4.758 1.00 46.09 111 GLU A N 1
ATOM 896 C CA . GLU A 1 111 ? -23.907 -0.481 4.853 1.00 46.09 111 GLU A CA 1
ATOM 897 C C . GLU A 1 111 ? -24.355 0.103 3.499 1.00 46.09 111 GLU A C 1
ATOM 899 O O . GLU A 1 111 ? -25.520 0.463 3.350 1.00 46.09 111 GLU A O 1
ATOM 904 N N . PHE A 1 112 ? -23.461 0.189 2.507 1.00 45.75 112 PHE A N 1
ATOM 905 C CA . PHE A 1 112 ? -23.757 0.739 1.174 1.00 45.75 112 PHE A CA 1
ATOM 906 C C . PHE A 1 112 ? -23.926 -0.331 0.083 1.00 45.75 112 PHE A C 1
ATOM 908 O O . PHE A 1 112 ? -24.141 0.016 -1.077 1.00 45.75 112 PHE A O 1
ATOM 915 N N . LEU A 1 113 ? -23.821 -1.618 0.434 1.00 47.47 113 LEU A N 1
ATOM 916 C CA . LEU A 1 113 ? -24.003 -2.751 -0.486 1.00 47.47 113 LEU A CA 1
ATOM 917 C C . LEU A 1 113 ? -25.392 -3.418 -0.375 1.00 47.47 113 LEU A C 1
ATOM 919 O O . LEU A 1 113 ? -25.582 -4.502 -0.927 1.00 47.47 113 LEU A O 1
ATOM 923 N N . LEU A 1 114 ? -26.350 -2.778 0.311 1.00 42.06 114 LEU A N 1
ATOM 924 C CA . LEU A 1 114 ? -27.759 -3.193 0.401 1.00 42.06 114 LEU A CA 1
ATOM 925 C C . LEU A 1 114 ? -28.659 -2.422 -0.571 1.00 42.06 114 LEU A C 1
ATOM 927 O O . LEU A 1 114 ? -28.571 -1.174 -0.597 1.00 42.06 114 LEU A O 1
#